Protein AF-A0A383C2P2-F1 (afdb_monomer_lite)

Foldseek 3Di:
DVCVVVVVVVCVVVVPPPDPPDKDWPAKVVGPPDDDDPPDPDMGTDTPDDDDD

pLDDT: mean 84.28, std 10.33, range [60.59, 96.0]

Secondary structure (DSSP, 8-state):
-GGGGHHHHHHHHHHS--S--S--EEEEESPTTS---TT----EEEESS----

Organism: NCBI:txid408172

Sequence (53 aa):
LKKIWIIPVLVFFLGFPLASAHPFLLDSDPAQGQNVSAGTTQIITYYSEAVEI

Radius of gyration: 21.09 Å; chains: 1; bounding box: 62×32×26 Å

Structure (mmCIF, N/CA/C/O backbone):
data_AF-A0A383C2P2-F1
#
_entry.id   AF-A0A383C2P2-F1
#
loop_
_atom_site.group_PDB
_atom_site.id
_atom_site.type_symbol
_atom_site.label_atom_id
_atom_site.label_alt_id
_atom_site.label_comp_id
_atom_site.label_asym_id
_atom_site.label_entity_id
_atom_site.label_seq_id
_atom_site.pdbx_PDB_ins_code
_atom_site.Cartn_x
_atom_site.Cartn_y
_atom_site.Cartn_z
_atom_site.occupancy
_atom_site.B_iso_or_equiv
_atom_site.auth_seq_id
_atom_site.auth_comp_id
_atom_site.auth_asym_id
_atom_site.auth_atom_id
_atom_site.pdbx_PDB_model_num
ATOM 1 N N . LEU A 1 1 ? 38.138 23.361 -12.869 1.00 60.59 1 LEU A N 1
ATOM 2 C CA . LEU A 1 1 ? 37.374 23.542 -11.608 1.00 60.59 1 LEU A CA 1
ATOM 3 C C . LEU A 1 1 ? 35.905 23.097 -11.686 1.00 60.59 1 LEU A C 1
ATOM 5 O O . LEU A 1 1 ? 35.456 22.441 -10.762 1.00 60.59 1 LEU A O 1
ATOM 9 N N . LYS A 1 2 ? 35.159 23.350 -12.776 1.00 63.41 2 LYS A N 1
ATOM 10 C CA . LYS A 1 2 ? 33.715 23.018 -12.875 1.00 63.41 2 LYS A CA 1
ATOM 11 C C . LYS A 1 2 ? 33.360 21.513 -12.786 1.00 63.41 2 LYS A C 1
ATOM 13 O O . LYS A 1 2 ? 32.296 21.179 -12.287 1.00 63.41 2 LYS A O 1
ATOM 18 N N . LYS A 1 3 ? 34.254 20.608 -13.216 1.00 66.56 3 LYS A N 1
ATOM 19 C CA . LYS A 1 3 ? 34.031 19.141 -13.219 1.00 66.56 3 LYS A CA 1
ATOM 20 C C . LYS A 1 3 ? 34.118 18.467 -11.838 1.00 66.56 3 LYS A C 1
ATOM 22 O O . LYS A 1 3 ? 33.605 17.369 -11.689 1.00 66.56 3 LYS A O 1
ATOM 27 N N . ILE A 1 4 ? 34.721 19.112 -10.832 1.00 78.31 4 ILE A N 1
ATOM 28 C CA . ILE A 1 4 ? 34.853 18.546 -9.471 1.00 78.31 4 ILE A CA 1
ATOM 29 C C . ILE A 1 4 ? 33.488 18.390 -8.787 1.00 78.31 4 ILE A C 1
ATOM 31 O O . ILE A 1 4 ? 33.294 17.458 -8.014 1.00 78.31 4 ILE A O 1
ATOM 35 N N . TRP A 1 5 ? 32.518 19.233 -9.146 1.00 81.56 5 TRP A N 1
ATOM 36 C CA . TRP A 1 5 ? 31.148 19.175 -8.630 1.00 81.56 5 TRP A CA 1
ATOM 37 C C . TRP A 1 5 ? 30.358 17.940 -9.080 1.00 81.56 5 TRP A C 1
ATOM 39 O O . TRP A 1 5 ? 29.315 17.653 -8.506 1.00 81.56 5 TRP A O 1
ATOM 49 N N . ILE A 1 6 ? 30.850 17.181 -10.063 1.00 82.94 6 ILE A N 1
ATOM 50 C CA . ILE A 1 6 ? 30.177 15.964 -10.540 1.00 82.94 6 ILE A CA 1
ATOM 51 C C . ILE A 1 6 ? 30.224 14.866 -9.472 1.00 82.94 6 ILE A C 1
ATOM 53 O O . ILE A 1 6 ? 29.252 14.142 -9.294 1.00 82.94 6 ILE A O 1
ATOM 57 N N . ILE A 1 7 ? 31.329 14.772 -8.730 1.00 84.94 7 ILE A N 1
ATOM 58 C CA . ILE A 1 7 ? 31.552 13.727 -7.724 1.00 84.94 7 ILE A CA 1
ATOM 59 C C . ILE A 1 7 ? 30.540 13.815 -6.565 1.00 84.94 7 ILE A C 1
ATOM 61 O O . ILE A 1 7 ? 29.862 12.819 -6.319 1.00 84.94 7 ILE A O 1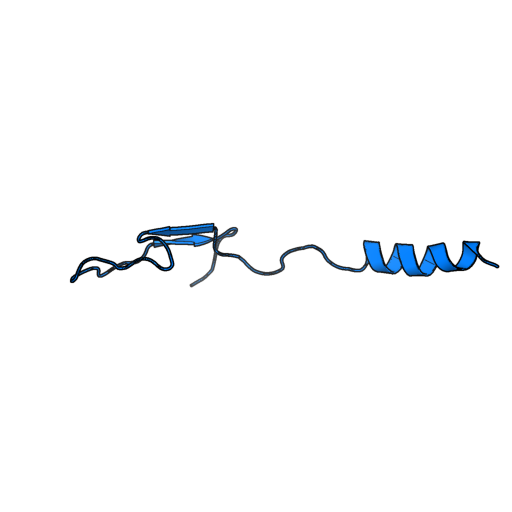
ATOM 65 N N . PRO A 1 8 ? 30.355 14.962 -5.877 1.00 84.38 8 PRO A N 1
ATOM 66 C CA . PRO A 1 8 ? 29.372 15.053 -4.797 1.00 84.38 8 PRO A CA 1
ATOM 67 C C . PRO A 1 8 ? 27.930 14.886 -5.293 1.00 84.38 8 PRO A C 1
ATOM 69 O O . PRO A 1 8 ? 27.119 14.285 -4.596 1.00 84.38 8 PRO A O 1
ATOM 72 N N . VAL A 1 9 ? 27.613 15.348 -6.507 1.00 83.69 9 VAL A N 1
ATOM 73 C CA . VAL A 1 9 ? 26.284 15.152 -7.111 1.00 83.69 9 VAL A CA 1
ATOM 74 C C . VAL A 1 9 ? 26.015 13.666 -7.360 1.00 83.69 9 VAL A C 1
ATOM 76 O O . VAL A 1 9 ? 24.947 13.171 -7.017 1.00 83.69 9 VAL A O 1
ATOM 79 N N . LEU A 1 10 ? 26.993 12.930 -7.891 1.00 84.81 10 LEU A N 1
ATOM 80 C CA . LEU A 1 10 ? 26.864 11.495 -8.136 1.00 84.81 10 LEU A CA 1
ATOM 81 C C . LEU A 1 10 ? 26.660 10.710 -6.830 1.00 84.81 10 LEU A C 1
ATOM 83 O O . LEU A 1 10 ? 25.789 9.8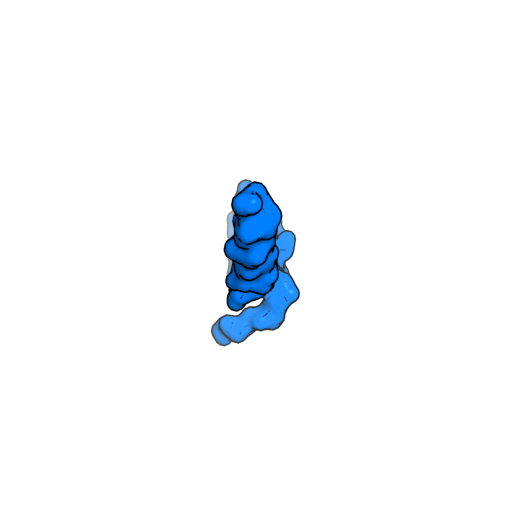48 -6.759 1.00 84.81 10 LEU A O 1
ATOM 87 N N . VAL A 1 11 ? 27.430 11.038 -5.787 1.00 84.62 11 VAL A N 1
ATOM 88 C CA . VAL A 1 11 ? 27.304 10.410 -4.461 1.00 84.62 11 VAL A CA 1
ATOM 89 C C . VAL A 1 11 ? 25.945 10.713 -3.832 1.00 84.62 11 VAL A C 1
ATOM 91 O O . VAL A 1 11 ? 25.357 9.829 -3.221 1.00 84.62 11 VAL A O 1
ATOM 94 N N . PHE A 1 12 ? 25.409 11.920 -4.021 1.00 81.44 12 PHE A N 1
ATOM 95 C CA . PHE A 1 12 ? 24.082 12.277 -3.523 1.00 81.44 12 PHE A CA 1
ATOM 96 C C . PHE A 1 12 ? 22.970 11.450 -4.187 1.00 81.44 12 PHE A C 1
ATOM 98 O O . PHE A 1 12 ? 22.111 10.918 -3.493 1.00 81.44 12 PHE A O 1
ATOM 105 N N . PHE A 1 13 ? 23.010 11.276 -5.511 1.00 77.75 13 PHE A N 1
ATOM 106 C CA . PHE A 1 13 ? 22.001 10.480 -6.224 1.00 77.75 13 PHE A CA 1
ATOM 107 C C . PHE A 1 13 ? 22.112 8.972 -5.970 1.00 77.75 13 PHE A C 1
ATOM 109 O O . PHE A 1 13 ? 21.094 8.289 -5.950 1.00 77.75 13 PHE A O 1
ATOM 116 N N . LEU A 1 14 ? 23.323 8.445 -5.773 1.00 78.88 14 LEU A N 1
ATOM 117 C CA . LEU A 1 14 ? 23.540 7.023 -5.477 1.00 78.88 14 LEU A CA 1
ATOM 118 C C . LEU A 1 14 ? 23.331 6.685 -3.994 1.00 78.88 14 LEU A C 1
ATOM 120 O O . LEU A 1 14 ? 22.991 5.554 -3.664 1.00 78.88 14 LEU A O 1
ATOM 124 N N . GLY A 1 15 ? 23.574 7.651 -3.108 1.00 67.62 15 GLY A N 1
ATOM 125 C CA . GLY A 1 15 ? 23.483 7.492 -1.660 1.00 67.62 15 GLY A CA 1
ATOM 126 C C . GLY A 1 15 ? 22.110 7.812 -1.079 1.00 67.62 15 GLY A C 1
ATOM 127 O O . GLY A 1 15 ? 21.900 7.553 0.101 1.00 67.62 15 GLY A O 1
ATOM 128 N N . PHE A 1 16 ? 21.186 8.369 -1.868 1.00 70.19 16 PHE A N 1
ATOM 129 C CA . PHE A 1 16 ? 19.803 8.551 -1.444 1.00 70.19 16 PHE A CA 1
ATOM 130 C C . PHE A 1 16 ? 19.054 7.228 -1.651 1.00 70.19 16 PHE A C 1
ATOM 132 O O . PHE A 1 16 ? 18.803 6.849 -2.799 1.00 70.19 16 PHE A O 1
ATOM 139 N N . PRO A 1 17 ? 18.720 6.482 -0.583 1.00 64.81 17 PRO A N 1
ATOM 140 C CA . PRO A 1 17 ? 17.986 5.242 -0.736 1.00 64.81 17 PRO A CA 1
ATOM 141 C C . PRO A 1 17 ? 16.578 5.592 -1.223 1.00 64.81 17 PRO A C 1
ATOM 143 O O . PRO A 1 17 ? 15.730 6.027 -0.455 1.00 64.81 17 PRO A O 1
ATOM 146 N N . LEU A 1 18 ? 16.324 5.403 -2.519 1.00 62.62 18 LEU A N 1
ATOM 147 C CA . LEU A 1 18 ? 14.979 5.483 -3.104 1.00 62.62 18 LEU A CA 1
ATOM 148 C C . LEU A 1 18 ? 14.121 4.252 -2.751 1.00 62.62 18 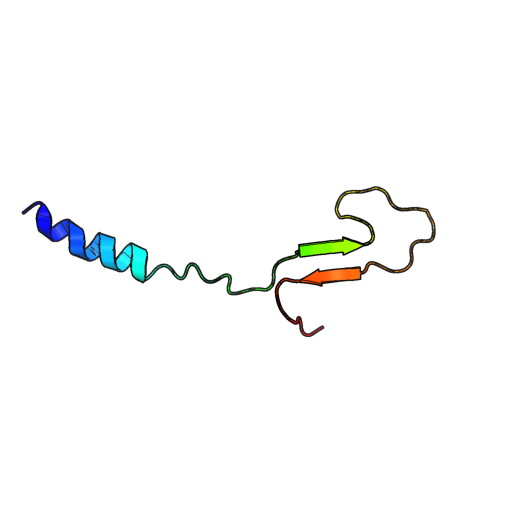LEU A C 1
ATOM 150 O O . LEU A 1 18 ? 13.003 4.114 -3.240 1.00 62.62 18 LEU A O 1
ATOM 154 N N . ALA A 1 19 ? 14.646 3.339 -1.932 1.00 65.31 19 ALA A N 1
ATOM 155 C CA . ALA A 1 19 ? 13.918 2.184 -1.442 1.00 65.31 19 ALA A CA 1
ATOM 156 C C . ALA A 1 19 ? 12.876 2.638 -0.412 1.00 65.31 19 ALA A C 1
ATOM 158 O O . ALA A 1 19 ? 13.228 3.170 0.642 1.00 65.31 19 ALA A O 1
ATOM 159 N N . SER A 1 20 ? 11.598 2.410 -0.721 1.00 65.19 20 SER A N 1
ATOM 160 C CA . SER A 1 20 ? 10.522 2.465 0.269 1.00 65.19 20 SER A CA 1
ATOM 161 C C . SER A 1 20 ? 10.835 1.437 1.351 1.00 65.19 20 SER A C 1
ATOM 163 O O . SER A 1 20 ? 10.731 0.239 1.118 1.00 65.19 20 SER A O 1
ATOM 165 N N . ALA A 1 21 ? 11.303 1.900 2.509 1.00 69.75 21 ALA A N 1
ATOM 166 C CA . ALA A 1 21 ? 11.700 1.031 3.616 1.00 69.75 21 ALA A CA 1
ATOM 167 C C . ALA A 1 21 ? 10.501 0.518 4.432 1.00 69.75 21 ALA A C 1
ATOM 169 O O . ALA A 1 21 ? 10.694 -0.210 5.403 1.00 69.75 21 ALA A O 1
ATOM 170 N N . HIS A 1 22 ? 9.282 0.928 4.074 1.00 82.62 22 HIS A N 1
ATOM 171 C CA . HIS A 1 22 ? 8.060 0.510 4.739 1.00 82.62 22 HIS A CA 1
ATOM 172 C C . HIS A 1 22 ? 7.002 0.063 3.719 1.00 82.62 22 HIS A C 1
ATOM 174 O O . HIS A 1 22 ? 6.916 0.659 2.634 1.00 82.62 22 HIS A O 1
ATOM 180 N N . PRO A 1 23 ? 6.144 -0.900 4.102 1.00 86.38 23 PRO A N 1
ATOM 181 C CA . PRO A 1 23 ? 4.961 -1.238 3.334 1.00 86.38 23 PRO A CA 1
ATOM 182 C C . PRO A 1 23 ? 4.089 0.001 3.138 1.00 86.38 23 PRO A C 1
ATOM 184 O O . PRO A 1 23 ? 3.944 0.837 4.038 1.00 86.38 23 PRO A O 1
ATOM 187 N N . PHE A 1 24 ? 3.501 0.138 1.958 1.00 89.50 24 PHE A N 1
ATOM 188 C CA . PHE A 1 24 ? 2.526 1.184 1.665 1.00 89.50 24 PHE A CA 1
ATOM 189 C C . PHE A 1 24 ? 1.204 0.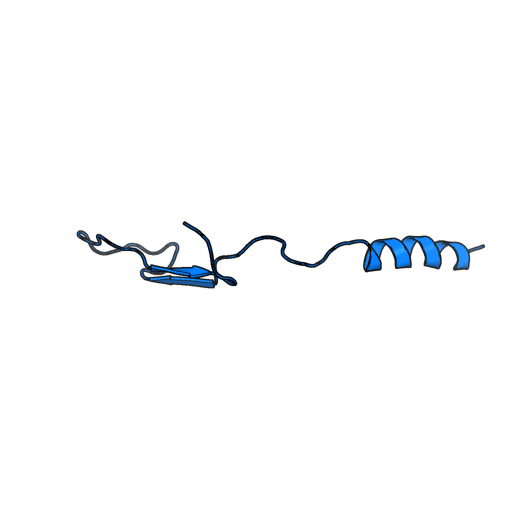565 1.224 1.00 89.50 24 PHE A C 1
ATOM 191 O O . PHE A 1 24 ? 1.154 -0.572 0.754 1.00 89.50 24 PHE A O 1
ATOM 198 N N . LEU A 1 25 ? 0.118 1.306 1.436 1.00 91.31 25 LEU A N 1
ATOM 199 C CA . LEU A 1 25 ? -1.226 0.862 1.089 1.00 91.31 25 LEU A CA 1
ATOM 200 C C . LEU A 1 25 ? -1.390 0.877 -0.432 1.00 91.31 25 LEU A C 1
ATOM 202 O O . LEU A 1 25 ? -1.122 1.889 -1.079 1.00 91.31 25 LEU A O 1
ATOM 206 N N . LEU A 1 26 ? -1.821 -0.254 -0.982 1.00 93.38 26 LEU A N 1
ATOM 207 C CA . LEU A 1 26 ? -2.171 -0.400 -2.390 1.00 93.38 26 LEU A CA 1
ATOM 208 C C . LEU A 1 26 ? -3.658 -0.138 -2.609 1.00 93.38 26 LEU A C 1
ATOM 210 O O . LEU A 1 26 ? -4.014 0.618 -3.507 1.00 93.3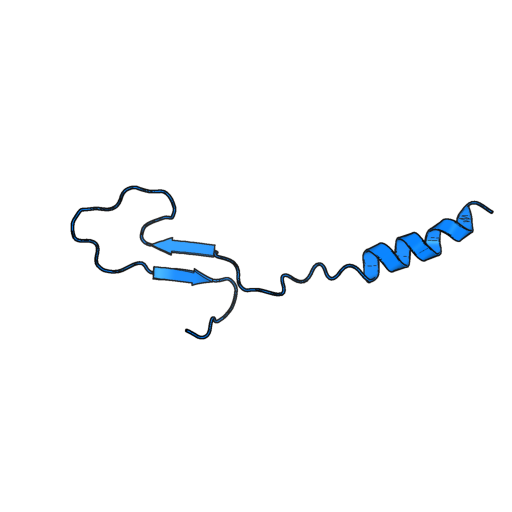8 26 LEU A O 1
ATOM 214 N N . ASP A 1 27 ? -4.506 -0.758 -1.787 1.00 94.81 27 ASP A N 1
ATOM 215 C CA . ASP A 1 27 ? -5.960 -0.642 -1.880 1.00 94.81 27 ASP A CA 1
ATOM 216 C C . ASP A 1 27 ? -6.636 -1.069 -0.566 1.00 94.81 27 ASP A C 1
ATOM 218 O O . ASP A 1 27 ? -6.005 -1.689 0.300 1.00 94.81 27 ASP A O 1
ATOM 222 N N . SER A 1 28 ? -7.927 -0.775 -0.424 1.00 94.44 28 SER A N 1
ATOM 223 C CA . SER A 1 28 ? -8.758 -1.298 0.657 1.00 94.44 28 SER A CA 1
ATOM 224 C C . SER A 1 28 ? -10.184 -1.597 0.204 1.00 94.44 28 SER A C 1
ATOM 226 O O . SER A 1 28 ? -10.737 -0.913 -0.651 1.00 94.44 28 SER A O 1
ATOM 228 N N . ASP A 1 29 ? -10.813 -2.580 0.842 1.00 94.00 29 ASP A N 1
ATOM 229 C CA . ASP A 1 29 ? -12.243 -2.846 0.717 1.00 94.00 29 ASP A CA 1
ATOM 230 C C . ASP A 1 29 ? -12.901 -2.800 2.107 1.00 94.00 29 ASP A C 1
ATOM 232 O O . ASP A 1 29 ? -12.583 -3.641 2.957 1.00 94.00 29 ASP A O 1
ATOM 236 N N . PRO A 1 30 ? -13.784 -1.824 2.389 1.00 93.56 30 PRO A N 1
ATOM 237 C CA . PRO A 1 30 ? -14.249 -0.758 1.494 1.00 93.56 30 PRO A CA 1
ATOM 238 C C . PRO A 1 30 ? -13.166 0.257 1.102 1.00 93.56 30 PRO A C 1
ATOM 240 O O . PRO A 1 30 ? -12.200 0.477 1.839 1.00 93.56 30 PRO A O 1
ATOM 243 N N . ALA A 1 31 ? -13.356 0.902 -0.054 1.00 92.94 31 ALA A N 1
ATOM 244 C CA . ALA A 1 31 ? -12.400 1.856 -0.614 1.00 92.94 31 ALA A CA 1
ATOM 245 C C . ALA A 1 31 ? -12.097 3.020 0.341 1.00 92.94 31 ALA A C 1
ATOM 247 O O . ALA A 1 31 ? -12.994 3.619 0.947 1.00 92.94 31 ALA A O 1
ATOM 248 N N . GLN A 1 32 ? -10.814 3.367 0.446 1.00 90.88 32 GLN A N 1
ATOM 249 C CA . GLN A 1 32 ? -10.350 4.424 1.334 1.00 90.88 32 GLN A CA 1
ATOM 250 C C . GLN A 1 32 ? -11.002 5.772 0.990 1.00 90.88 32 GLN A C 1
ATOM 252 O O . GLN A 1 32 ? -11.063 6.196 -0.164 1.00 90.88 32 GLN A O 1
ATOM 257 N N . GLY A 1 33 ? -11.474 6.474 2.023 1.00 89.31 33 GLY A N 1
ATOM 258 C CA . GLY A 1 33 ? -12.091 7.794 1.878 1.00 89.31 33 GLY A CA 1
ATOM 259 C C . GLY A 1 33 ? -13.535 7.772 1.368 1.00 89.31 33 GLY A C 1
ATOM 260 O O . GLY A 1 33 ? -14.076 8.834 1.068 1.00 89.31 33 GLY A O 1
ATOM 261 N N . GLN A 1 34 ? -14.167 6.598 1.279 1.00 89.75 34 GLN A N 1
ATOM 262 C CA . GLN A 1 34 ? -15.587 6.465 0.960 1.00 89.75 34 GLN A CA 1
ATOM 263 C C . GLN A 1 34 ? -16.446 6.311 2.218 1.00 89.75 34 GLN A C 1
ATOM 265 O O . GLN A 1 34 ? -15.987 5.874 3.274 1.00 89.75 34 GLN A O 1
ATOM 270 N N . ASN A 1 35 ? -17.731 6.637 2.078 1.00 91.31 35 ASN A N 1
ATOM 271 C CA . ASN A 1 35 ? -18.732 6.270 3.071 1.00 91.31 35 ASN A CA 1
ATOM 272 C C . ASN A 1 35 ? -19.069 4.784 2.924 1.00 91.31 35 ASN A C 1
ATOM 274 O O . ASN A 1 35 ? -19.252 4.294 1.810 1.00 91.31 35 ASN A O 1
ATOM 278 N N . VAL A 1 36 ? -19.199 4.087 4.050 1.00 92.25 36 VAL A N 1
ATOM 279 C CA . VAL A 1 36 ? -19.540 2.659 4.086 1.00 92.25 36 VAL A CA 1
ATOM 280 C C . VAL A 1 36 ? -20.953 2.469 4.631 1.00 92.25 36 VAL A C 1
ATOM 282 O O . VAL A 1 36 ? -21.483 3.330 5.338 1.00 92.25 36 VAL A O 1
ATOM 285 N N . SER A 1 37 ? -21.581 1.341 4.307 1.00 92.06 37 SER A N 1
ATOM 286 C CA . SER A 1 37 ? -22.892 0.988 4.854 1.00 92.06 37 SER A CA 1
ATOM 287 C C . SER A 1 37 ? -22.851 0.835 6.376 1.00 92.06 37 SER A C 1
ATOM 289 O O . SER A 1 37 ? -21.900 0.289 6.935 1.00 92.06 37 SER A O 1
ATOM 291 N N . ALA A 1 38 ? -23.926 1.235 7.057 1.00 91.88 38 ALA A N 1
ATOM 292 C CA . ALA A 1 38 ? -24.087 0.918 8.472 1.00 91.88 38 ALA A CA 1
ATOM 293 C C . ALA A 1 38 ? -24.059 -0.609 8.675 1.00 91.88 38 ALA A C 1
ATOM 295 O O . ALA A 1 38 ? -24.774 -1.337 7.990 1.00 91.88 38 ALA A O 1
ATOM 296 N N . GLY A 1 39 ? -23.234 -1.082 9.612 1.00 93.62 39 GLY A N 1
ATOM 297 C CA . GLY A 1 39 ? -23.050 -2.514 9.877 1.00 93.62 39 GLY A CA 1
ATOM 298 C C . GLY A 1 39 ? -21.810 -3.146 9.236 1.00 93.62 39 GLY A C 1
ATOM 299 O O . GLY A 1 39 ? -21.608 -4.343 9.412 1.00 93.62 39 GLY A O 1
ATOM 300 N N . THR A 1 40 ? -20.955 -2.383 8.544 1.00 92.06 40 THR A N 1
ATOM 301 C CA . THR A 1 40 ? -19.625 -2.868 8.140 1.00 92.06 40 THR A CA 1
ATOM 302 C C . THR A 1 40 ? -18.786 -3.206 9.379 1.00 92.06 40 THR A C 1
ATOM 304 O O . THR A 1 40 ? -18.518 -2.338 10.206 1.00 92.06 40 THR A O 1
ATOM 307 N N . THR A 1 41 ? -18.370 -4.468 9.511 1.00 96.00 41 THR A N 1
ATOM 308 C CA . THR A 1 41 ? -17.580 -4.977 10.652 1.00 96.00 41 THR A CA 1
ATOM 309 C C . THR A 1 41 ? -16.123 -5.272 10.307 1.00 96.00 41 THR A C 1
ATOM 311 O O . THR A 1 41 ? -15.321 -5.517 11.206 1.00 96.00 41 THR A O 1
ATOM 314 N N . GLN A 1 42 ? -15.777 -5.263 9.020 1.00 92.94 42 GLN A N 1
ATOM 315 C CA . GLN A 1 42 ? -14.452 -5.612 8.528 1.00 92.94 42 GLN A CA 1
ATOM 316 C C . GLN A 1 42 ? -14.012 -4.645 7.432 1.00 92.94 42 GLN A C 1
ATOM 318 O O . GLN A 1 42 ? -14.829 -4.166 6.647 1.00 92.94 42 GLN A O 1
ATOM 323 N N . ILE A 1 43 ? -12.704 -4.396 7.401 1.00 92.31 43 ILE A N 1
ATOM 324 C CA . ILE A 1 43 ? -12.002 -3.694 6.332 1.00 92.31 43 ILE A CA 1
ATOM 325 C C . ILE A 1 43 ? -10.813 -4.570 5.946 1.00 92.31 43 ILE A C 1
ATOM 327 O O . ILE A 1 43 ? -10.070 -5.025 6.818 1.00 92.31 43 ILE A O 1
ATOM 331 N N . ILE A 1 44 ? -10.658 -4.829 4.653 1.00 94.44 44 ILE A N 1
ATOM 332 C CA . ILE A 1 44 ? -9.542 -5.582 4.088 1.00 94.44 44 ILE A CA 1
ATOM 333 C C . ILE A 1 44 ? -8.582 -4.570 3.474 1.00 94.44 44 ILE A C 1
ATOM 335 O O . ILE A 1 44 ? -8.985 -3.796 2.612 1.00 94.44 44 ILE A O 1
ATOM 339 N N . THR A 1 45 ? -7.321 -4.579 3.900 1.00 93.44 45 THR A N 1
ATOM 340 C CA . THR A 1 45 ? -6.293 -3.665 3.385 1.00 93.44 45 THR A CA 1
ATOM 341 C C . THR A 1 45 ? -5.200 -4.453 2.686 1.00 93.44 45 THR A C 1
ATOM 343 O O . THR A 1 45 ? -4.671 -5.417 3.240 1.00 93.44 45 THR A O 1
ATOM 346 N N . TYR A 1 46 ? -4.835 -4.018 1.485 1.00 94.44 46 TYR A N 1
ATOM 347 C CA . TYR A 1 46 ? -3.765 -4.606 0.692 1.00 94.44 46 TYR A CA 1
ATOM 348 C C . TYR A 1 46 ? -2.522 -3.723 0.779 1.00 94.44 46 TYR A C 1
ATOM 350 O O . TYR A 1 46 ? -2.576 -2.532 0.470 1.00 94.44 46 TYR A O 1
ATOM 358 N N . TYR A 1 47 ? -1.400 -4.311 1.188 1.00 93.62 47 TYR A N 1
ATOM 359 C CA . TYR A 1 47 ? -0.108 -3.633 1.297 1.00 93.62 47 TYR A CA 1
ATOM 360 C C . TYR A 1 47 ? 0.864 -4.107 0.213 1.00 93.62 47 TYR A C 1
ATOM 362 O O . TYR A 1 47 ? 0.703 -5.190 -0.349 1.00 93.62 47 TYR A O 1
ATOM 370 N N . SER A 1 48 ? 1.878 -3.288 -0.072 1.00 91.88 48 SER A N 1
ATOM 371 C CA . SER A 1 48 ? 2.940 -3.590 -1.043 1.00 91.88 48 SER A CA 1
ATOM 372 C C . SER A 1 48 ? 3.789 -4.807 -0.675 1.00 91.88 48 SER A C 1
ATOM 374 O O . SER A 1 48 ? 4.288 -5.500 -1.560 1.00 91.88 48 SER A O 1
ATOM 376 N N . GLU A 1 49 ? 3.924 -5.089 0.619 1.00 90.00 49 GLU A N 1
ATOM 377 C CA . GLU A 1 49 ? 4.645 -6.238 1.155 1.00 90.00 49 GLU A CA 1
ATOM 378 C C . GLU A 1 49 ? 3.826 -6.934 2.251 1.00 90.00 49 GLU A C 1
ATOM 380 O O . GLU A 1 49 ? 2.835 -6.396 2.751 1.00 90.00 49 GLU A O 1
ATOM 385 N N . ALA A 1 50 ? 4.252 -8.139 2.642 1.00 89.19 50 ALA A N 1
ATOM 386 C CA . ALA A 1 50 ? 3.692 -8.822 3.801 1.00 89.19 5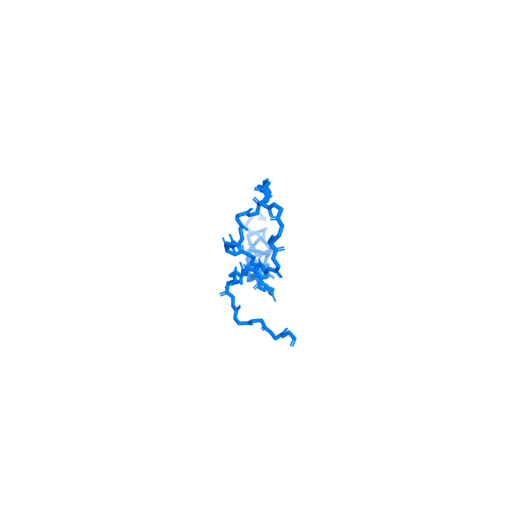0 ALA A CA 1
ATOM 387 C C . ALA A 1 50 ? 3.946 -7.994 5.069 1.00 89.19 50 ALA A C 1
ATOM 389 O O . ALA A 1 50 ? 5.084 -7.630 5.367 1.00 89.19 50 ALA A O 1
ATOM 390 N N . VAL A 1 51 ? 2.874 -7.718 5.808 1.00 84.94 51 VAL A N 1
ATOM 391 C CA . VAL A 1 51 ? 2.910 -6.962 7.060 1.00 84.94 51 VAL A CA 1
ATOM 392 C C . VAL A 1 51 ? 2.662 -7.929 8.206 1.00 84.94 51 VAL A C 1
ATOM 394 O O . VAL A 1 51 ? 1.682 -8.674 8.186 1.00 84.94 51 VAL A O 1
ATOM 397 N N . GLU A 1 52 ? 3.556 -7.925 9.190 1.00 82.50 52 GLU A N 1
ATOM 398 C CA . GLU A 1 52 ? 3.322 -8.613 10.456 1.00 82.50 52 GLU A CA 1
ATOM 399 C C . GLU A 1 52 ? 2.391 -7.747 11.315 1.00 82.50 52 GLU A C 1
ATOM 401 O O . GLU A 1 52 ? 2.602 -6.537 11.438 1.00 82.50 52 GLU A O 1
ATOM 406 N N . ILE A 1 53 ? 1.337 -8.362 11.851 1.00 75.56 53 ILE A N 1
ATOM 407 C CA . ILE A 1 53 ? 0.258 -7.713 12.610 1.00 75.56 53 ILE A CA 1
ATOM 408 C C . ILE A 1 53 ? 0.122 -8.326 13.995 1.00 75.56 53 ILE A C 1
ATOM 410 O O . ILE A 1 53 ? 0.230 -9.569 14.100 1.00 75.56 53 ILE A O 1
#